Protein AF-A0A009GYV0-F1 (afdb_monomer)

Structure (mmCIF, N/CA/C/O backbone):
data_AF-A0A009GYV0-F1
#
_entry.id   AF-A0A009GYV0-F1
#
loop_
_atom_site.group_PDB
_atom_site.id
_atom_site.type_symbol
_atom_site.label_atom_id
_atom_site.label_alt_id
_atom_site.label_comp_id
_atom_site.label_asym_id
_atom_site.label_entity_id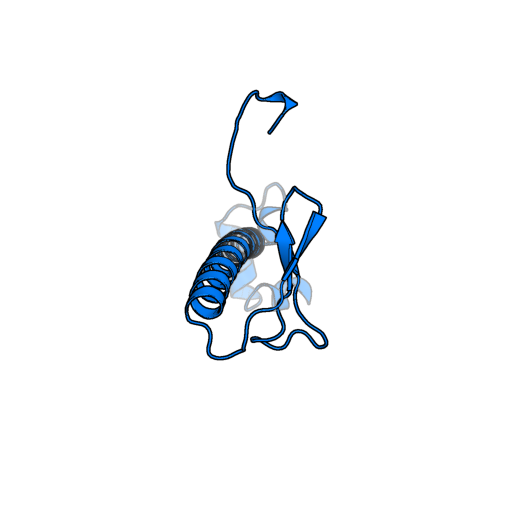
_atom_site.label_seq_id
_atom_site.pdbx_PDB_ins_code
_atom_site.Cartn_x
_atom_site.Cartn_y
_atom_site.Cartn_z
_atom_site.occupancy
_atom_site.B_iso_or_equiv
_atom_site.auth_seq_id
_atom_site.auth_comp_id
_atom_site.auth_asym_id
_atom_site.auth_atom_id
_atom_site.pdbx_PDB_model_num
ATOM 1 N N . MET A 1 1 ? -15.967 9.568 -4.039 1.00 74.06 1 MET A N 1
ATOM 2 C CA . MET A 1 1 ? -17.106 8.699 -3.659 1.00 74.06 1 MET A CA 1
ATOM 3 C C . MET A 1 1 ? -18.414 9.464 -3.745 1.00 74.06 1 MET A C 1
ATOM 5 O O . MET A 1 1 ? -19.240 9.077 -4.554 1.00 74.06 1 MET A O 1
ATOM 9 N N . GLN A 1 2 ? -18.548 10.592 -3.038 1.00 77.19 2 GLN A N 1
ATOM 10 C CA . GLN A 1 2 ? -19.734 11.462 -3.111 1.00 77.19 2 GLN A CA 1
ATOM 11 C C . GLN A 1 2 ? -20.026 11.985 -4.528 1.00 77.19 2 GLN A C 1
ATOM 13 O O . GLN A 1 2 ? -21.143 11.855 -5.006 1.00 77.19 2 GLN A O 1
ATOM 18 N N . GLU A 1 3 ? -19.003 12.454 -5.251 1.00 83.19 3 GLU A N 1
ATOM 19 C CA . GLU A 1 3 ? -19.133 12.869 -6.663 1.00 83.19 3 GLU A CA 1
ATOM 20 C C . GLU A 1 3 ? -19.544 11.730 -7.612 1.00 83.19 3 GLU A C 1
ATOM 22 O O . GLU A 1 3 ? -20.059 11.982 -8.694 1.00 83.19 3 GLU A O 1
ATOM 27 N N . LEU A 1 4 ? -19.322 10.473 -7.212 1.00 87.06 4 LEU A N 1
ATOM 28 C CA . LEU A 1 4 ? -19.687 9.282 -7.986 1.00 87.06 4 LEU A CA 1
ATOM 29 C C . LEU A 1 4 ? -21.013 8.662 -7.512 1.00 87.06 4 LEU A C 1
ATOM 31 O O . LEU A 1 4 ? -21.402 7.622 -8.032 1.00 87.06 4 LEU A O 1
ATOM 35 N N . GLY A 1 5 ? -21.680 9.250 -6.508 1.00 86.69 5 GLY A N 1
ATOM 36 C CA . GLY A 1 5 ? -22.897 8.695 -5.905 1.00 86.69 5 GLY A CA 1
ATOM 37 C C . GLY A 1 5 ? -22.699 7.333 -5.228 1.00 86.69 5 GLY A C 1
ATOM 38 O O . GLY A 1 5 ? -23.653 6.574 -5.095 1.00 86.69 5 GLY A O 1
ATOM 39 N N . LEU A 1 6 ? -21.464 6.991 -4.841 1.00 85.62 6 LEU A N 1
ATOM 40 C CA . LEU A 1 6 ? -21.131 5.695 -4.250 1.00 85.62 6 LEU A CA 1
ATOM 41 C C . LEU A 1 6 ? -21.051 5.791 -2.728 1.00 85.62 6 LEU A C 1
ATOM 43 O O . LEU A 1 6 ? -20.220 6.534 -2.197 1.00 85.62 6 LEU A O 1
ATOM 47 N N . GLU A 1 7 ? -21.838 4.963 -2.045 1.00 83.50 7 GLU A N 1
ATOM 48 C CA . GLU A 1 7 ? -21.708 4.720 -0.610 1.00 83.50 7 GLU A CA 1
ATOM 49 C C . GLU A 1 7 ? -20.861 3.471 -0.373 1.00 83.50 7 GLU A C 1
ATOM 51 O O . GLU A 1 7 ? -21.268 2.346 -0.657 1.00 83.50 7 GLU A O 1
ATOM 56 N N . ALA A 1 8 ? -19.644 3.674 0.125 1.00 85.31 8 ALA A N 1
ATOM 57 C CA . ALA A 1 8 ? -18.756 2.590 0.507 1.00 85.31 8 ALA A CA 1
ATOM 58 C C . ALA A 1 8 ? -18.162 2.873 1.880 1.00 85.31 8 ALA A C 1
ATOM 60 O O . ALA A 1 8 ? -17.760 4.001 2.177 1.00 85.31 8 ALA A O 1
ATOM 61 N N . PHE A 1 9 ? -18.053 1.825 2.690 1.00 88.38 9 PHE A N 1
ATOM 62 C CA . PHE A 1 9 ? -17.307 1.893 3.933 1.00 88.38 9 PHE A CA 1
ATOM 63 C C . PHE A 1 9 ? -15.817 2.052 3.625 1.00 88.38 9 PHE A C 1
ATOM 65 O O . PHE A 1 9 ? -15.239 1.249 2.889 1.00 88.38 9 PHE A O 1
ATOM 72 N N . MET A 1 10 ? -15.197 3.092 4.177 1.00 90.06 10 MET A N 1
ATOM 73 C CA . MET A 1 10 ? -13.800 3.411 3.913 1.00 90.06 10 MET A CA 1
ATOM 74 C C . MET A 1 10 ? -13.031 3.586 5.216 1.00 90.06 10 MET A C 1
ATOM 76 O O . MET A 1 10 ? -13.472 4.267 6.140 1.00 90.06 10 MET A O 1
ATOM 80 N N . VAL A 1 11 ? -11.842 2.988 5.248 1.00 92.81 11 VAL A N 1
ATOM 81 C CA . VAL A 1 11 ? -10.881 3.123 6.337 1.00 92.81 11 VAL A CA 1
ATOM 82 C C . VAL A 1 11 ? -9.511 3.466 5.758 1.00 92.81 11 VAL A C 1
ATOM 84 O O . VAL A 1 11 ? -9.033 2.831 4.817 1.00 92.81 11 VAL A O 1
ATOM 87 N N . GLY A 1 12 ? -8.884 4.504 6.302 1.00 92.88 12 GLY A N 1
ATOM 88 C CA . GLY A 1 12 ? -7.500 4.871 6.033 1.00 92.88 12 GLY A CA 1
ATOM 89 C C . GLY A 1 12 ? -6.570 4.270 7.081 1.00 92.88 12 GLY A C 1
ATOM 90 O O . GLY A 1 12 ? -6.935 4.161 8.246 1.00 92.88 12 GLY A O 1
ATOM 91 N N . VAL A 1 13 ? -5.350 3.903 6.688 1.00 92.94 13 VAL A N 1
ATOM 92 C CA . VAL A 1 13 ? -4.354 3.323 7.602 1.00 92.94 13 VAL A CA 1
ATOM 93 C C . VAL A 1 13 ? -3.077 4.149 7.539 1.00 92.94 13 VAL A C 1
ATOM 95 O O . VAL A 1 13 ? -2.420 4.199 6.497 1.00 92.94 13 VAL A O 1
ATOM 98 N N . SER A 1 14 ? -2.696 4.781 8.649 1.00 91.25 14 SER A N 1
ATOM 99 C CA . SER A 1 14 ? -1.388 5.431 8.778 1.00 91.25 14 SER A CA 1
ATOM 100 C C . SER A 1 14 ? -0.406 4.527 9.513 1.00 91.25 14 SER A C 1
ATOM 102 O O . SER A 1 14 ? -0.763 3.859 10.483 1.00 91.25 14 SER A O 1
ATOM 104 N N . LYS A 1 15 ? 0.855 4.529 9.071 1.00 84.94 15 LYS A N 1
ATOM 105 C CA . LYS A 1 15 ? 1.937 3.826 9.773 1.00 84.94 15 LYS A CA 1
ATOM 106 C C . LYS A 1 15 ? 2.191 4.493 11.124 1.00 84.94 15 LYS A C 1
ATOM 108 O O . LYS A 1 15 ? 2.208 5.720 11.192 1.00 84.94 15 LYS A O 1
ATOM 113 N N . GLY A 1 16 ? 2.416 3.679 12.148 1.00 79.62 16 GLY A N 1
ATOM 114 C CA . GLY A 1 16 ? 2.801 4.152 13.470 1.00 79.62 16 GLY A CA 1
ATOM 115 C C . GLY A 1 16 ? 4.200 4.748 13.526 1.00 79.62 16 GLY A C 1
ATOM 116 O O . GLY A 1 16 ? 4.980 4.694 12.563 1.00 79.62 16 GLY A O 1
ATOM 117 N N . GLU A 1 17 ? 4.519 5.297 14.691 1.00 76.19 17 GLU A N 1
ATOM 118 C CA . GLU A 1 17 ? 5.814 5.893 14.991 1.00 76.19 17 GLU A CA 1
ATOM 119 C C . GLU A 1 17 ? 6.956 4.893 14.717 1.00 76.19 17 GLU A C 1
ATOM 121 O O . GLU A 1 17 ? 6.883 3.705 15.038 1.00 76.19 17 GLU A O 1
ATOM 126 N N . GLY A 1 18 ? 7.999 5.338 14.009 1.00 72.94 18 GLY A N 1
ATOM 127 C CA . GLY A 1 18 ? 9.132 4.479 13.642 1.00 72.94 18 GLY A CA 1
ATOM 128 C C . GLY A 1 18 ? 8.847 3.383 12.601 1.00 72.94 18 GLY A C 1
ATOM 129 O O . GLY A 1 18 ? 9.714 2.544 12.374 1.00 72.94 18 GLY A O 1
ATOM 130 N N . ARG A 1 19 ? 7.678 3.382 11.933 1.00 71.56 19 ARG A N 1
ATOM 131 C CA . ARG A 1 19 ? 7.275 2.361 10.934 1.00 71.56 19 ARG A CA 1
ATOM 132 C C . ARG A 1 19 ? 7.228 0.929 11.491 1.00 71.56 19 ARG A C 1
ATOM 134 O O . ARG A 1 19 ? 7.394 -0.021 10.724 1.00 71.56 19 ARG A O 1
ATOM 141 N N . LYS A 1 20 ? 7.004 0.770 12.797 1.00 74.69 20 LYS A N 1
ATOM 142 C CA . LYS A 1 20 ? 6.856 -0.547 13.423 1.00 74.69 20 LYS A CA 1
ATOM 143 C C . LYS A 1 20 ? 5.456 -1.122 13.142 1.00 74.69 20 LYS A C 1
ATOM 145 O O . LYS A 1 20 ? 4.479 -0.380 13.278 1.00 74.69 20 LYS A O 1
ATOM 150 N N . PRO A 1 21 ? 5.342 -2.399 12.730 1.00 72.69 21 PRO A N 1
ATOM 151 C CA . PRO A 1 21 ? 4.062 -3.108 12.704 1.00 72.69 21 PRO A CA 1
ATOM 152 C C . PRO A 1 21 ? 3.442 -3.140 14.105 1.00 72.69 21 PRO A C 1
ATOM 154 O O . PRO A 1 21 ? 4.180 -3.271 15.076 1.00 72.69 21 PRO A O 1
ATOM 157 N N . GLY A 1 22 ? 2.121 -3.011 14.209 1.00 77.81 22 GLY A N 1
ATOM 158 C CA . GLY A 1 22 ? 1.394 -3.020 15.487 1.00 77.81 22 GLY A CA 1
ATOM 159 C C . GLY A 1 22 ? 0.973 -1.631 15.972 1.00 77.81 22 GLY A C 1
ATOM 160 O O . GLY A 1 22 ? 0.027 -1.510 16.738 1.00 77.81 22 GLY A O 1
ATOM 161 N N . LEU A 1 23 ? 1.618 -0.572 15.475 1.00 83.00 23 LEU A N 1
ATOM 162 C CA . LEU A 1 23 ? 1.349 0.813 15.878 1.00 83.00 23 LEU A CA 1
ATOM 163 C C . LEU A 1 23 ? 0.497 1.584 14.858 1.00 83.00 23 LEU A C 1
ATOM 165 O O . LEU A 1 23 ? 0.536 2.814 14.801 1.00 83.00 23 LEU A O 1
ATOM 169 N N . GLU A 1 24 ? -0.221 0.889 13.977 1.00 88.88 24 GLU A N 1
ATOM 170 C CA . GLU A 1 24 ? -1.054 1.542 12.973 1.00 88.88 24 GLU A CA 1
ATOM 171 C C . GLU A 1 24 ? -2.249 2.286 13.584 1.00 88.88 24 GLU A C 1
ATOM 173 O O . GLU A 1 24 ? -2.931 1.794 14.481 1.00 88.88 24 GLU A O 1
ATOM 178 N N . THR A 1 25 ? -2.556 3.453 13.015 1.00 92.44 25 THR A N 1
ATOM 179 C CA . THR A 1 25 ? -3.788 4.190 13.324 1.00 92.44 25 THR A CA 1
ATOM 180 C C . THR A 1 25 ? -4.757 4.051 12.161 1.00 92.44 25 THR A C 1
ATOM 182 O O . THR A 1 25 ? -4.403 4.330 11.008 1.00 92.44 25 THR A O 1
ATOM 185 N N . LEU A 1 26 ? -5.981 3.637 12.472 1.00 93.50 26 LEU A N 1
ATOM 186 C CA . LEU A 1 26 ? -7.093 3.561 11.535 1.00 93.50 26 LEU A CA 1
ATOM 187 C C . LEU A 1 26 ? -7.872 4.875 11.577 1.00 93.50 26 LEU A C 1
ATOM 189 O O . LEU A 1 26 ? -8.163 5.382 12.657 1.00 93.50 26 LEU A O 1
ATOM 193 N N . HIS A 1 27 ? -8.199 5.417 10.408 1.00 94.25 27 HIS A N 1
ATOM 194 C CA . HIS A 1 27 ? -8.931 6.671 10.231 1.00 94.25 27 HIS A CA 1
ATOM 195 C C . HIS A 1 27 ? -10.230 6.377 9.493 1.00 94.25 27 HIS A C 1
ATOM 197 O O . HIS A 1 27 ? -10.201 5.790 8.411 1.00 94.25 27 HIS A O 1
ATOM 203 N N . PHE A 1 28 ? -11.352 6.798 10.054 1.00 92.62 28 PHE A N 1
ATOM 204 C CA . PHE A 1 28 ? -12.669 6.649 9.447 1.00 92.62 28 PHE A CA 1
ATOM 205 C C . PHE A 1 28 ? -13.121 7.955 8.791 1.00 92.62 28 PHE A C 1
ATOM 207 O O . PHE A 1 28 ? -12.562 9.030 9.021 1.00 92.62 28 PHE A O 1
ATOM 214 N N . THR A 1 29 ? -14.127 7.857 7.927 1.00 89.94 29 THR A N 1
ATOM 215 C CA . THR A 1 29 ? -14.646 8.990 7.144 1.00 89.94 29 THR A CA 1
ATOM 216 C C . THR A 1 29 ? -15.389 10.030 7.970 1.00 89.94 29 THR A C 1
ATOM 218 O O . THR A 1 29 ? -15.517 11.167 7.533 1.00 89.94 29 THR A O 1
ATOM 221 N N . ASP A 1 30 ? -15.858 9.656 9.155 1.00 90.62 30 ASP A N 1
ATOM 222 C CA . ASP A 1 30 ? -16.468 10.546 10.147 1.00 90.62 30 ASP A CA 1
ATOM 223 C C . ASP A 1 30 ? -15.423 11.342 10.959 1.00 90.62 30 ASP A C 1
ATOM 225 O O . ASP A 1 30 ? -15.780 12.152 11.810 1.00 90.62 30 ASP A O 1
ATOM 229 N N . GLY A 1 31 ? -14.128 11.128 10.694 1.00 90.62 31 GLY A N 1
ATOM 230 C CA . GLY A 1 31 ? -13.017 11.758 11.406 1.00 90.62 31 GLY A CA 1
ATOM 231 C C . GLY A 1 31 ? -12.551 10.984 12.641 1.00 90.62 31 GLY A C 1
ATOM 232 O O . GLY A 1 31 ? -11.534 11.357 13.237 1.00 90.62 31 GLY A O 1
ATOM 233 N N . THR A 1 32 ? -13.229 9.891 13.000 1.00 93.81 32 THR A N 1
ATOM 234 C CA . THR A 1 32 ? -12.843 9.030 14.118 1.00 93.81 32 THR A CA 1
ATOM 235 C C . THR A 1 32 ? -11.515 8.338 13.823 1.00 93.81 32 THR A C 1
ATOM 237 O O . THR A 1 32 ? -11.232 7.923 12.694 1.00 93.81 32 THR A O 1
ATOM 240 N N . LYS A 1 33 ? -10.681 8.191 14.857 1.00 94.25 33 LYS A N 1
ATOM 241 C CA . LYS A 1 33 ? -9.406 7.475 14.780 1.00 94.25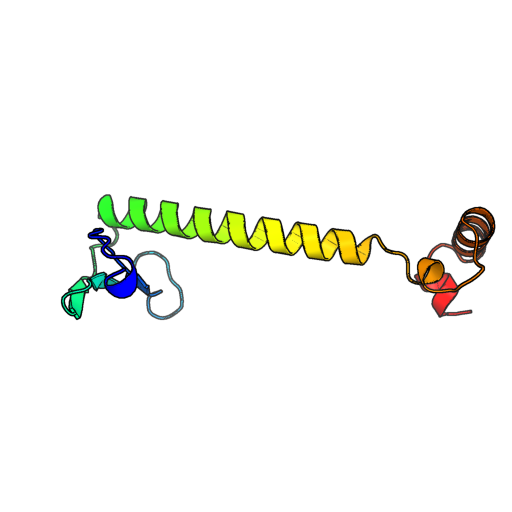 33 LYS A CA 1
ATOM 242 C C . LYS A 1 33 ? -9.336 6.429 15.870 1.00 94.25 33 LYS A C 1
ATOM 244 O O . LYS A 1 33 ? -9.657 6.726 17.017 1.00 94.25 33 LYS A O 1
ATOM 249 N N . ILE A 1 34 ? -8.877 5.233 15.519 1.00 93.75 34 ILE A N 1
ATOM 250 C CA . ILE A 1 34 ? -8.671 4.153 16.485 1.00 93.75 34 ILE A CA 1
ATOM 251 C C . ILE A 1 34 ? -7.289 3.537 16.314 1.00 93.75 34 ILE A C 1
ATOM 253 O O . ILE A 1 34 ? -6.784 3.386 15.200 1.00 93.75 34 ILE A O 1
ATOM 257 N N . GLN A 1 35 ? -6.697 3.159 17.438 1.00 92.75 35 GLN A N 1
ATOM 258 C CA . GLN A 1 35 ? -5.552 2.263 17.492 1.00 92.75 35 GLN A CA 1
ATOM 259 C C . GLN A 1 35 ? -6.030 0.959 18.106 1.00 92.75 35 GLN A C 1
ATOM 261 O O . GLN A 1 35 ? -6.720 0.956 19.125 1.00 92.75 35 GLN A O 1
ATOM 266 N N . LEU A 1 36 ? -5.717 -0.142 17.437 1.00 91.50 36 LEU A N 1
ATOM 267 C CA . LEU A 1 36 ? -6.064 -1.466 17.921 1.00 91.50 36 LEU A CA 1
ATOM 268 C C . LEU A 1 36 ? -4.895 -2.023 18.743 1.00 91.50 36 LEU A C 1
ATOM 270 O O . LEU A 1 36 ? -3.747 -1.717 18.424 1.00 91.50 36 LEU A O 1
ATOM 274 N N . PRO A 1 37 ? -5.168 -2.856 19.761 1.00 91.38 37 PRO A N 1
ATOM 275 C CA . PRO A 1 37 ? -4.130 -3.630 20.433 1.00 91.38 37 PRO A CA 1
ATOM 276 C C . PRO A 1 37 ? -3.308 -4.459 19.438 1.00 91.38 37 PRO A C 1
ATOM 278 O O . PRO A 1 37 ? -3.844 -4.940 18.436 1.00 91.38 37 PRO A O 1
ATOM 281 N N . GLU A 1 38 ? -2.021 -4.659 19.726 1.00 88.44 38 GLU A N 1
ATOM 282 C CA . GLU A 1 38 ? -1.095 -5.372 18.833 1.00 88.44 38 GLU A CA 1
ATOM 283 C C . GLU A 1 38 ? -1.494 -6.834 18.578 1.00 88.44 38 GLU A C 1
ATOM 285 O O . GLU A 1 38 ? -1.170 -7.388 17.530 1.00 88.44 38 GLU A O 1
ATOM 290 N N . ASP A 1 39 ? -2.217 -7.462 19.504 1.00 91.38 39 ASP A N 1
ATOM 291 C CA . ASP A 1 39 ? -2.733 -8.832 19.415 1.00 91.38 39 ASP A CA 1
ATOM 292 C C . ASP A 1 39 ? -4.110 -8.924 18.729 1.00 91.38 39 ASP A C 1
ATOM 294 O O . ASP A 1 39 ? -4.649 -10.018 18.527 1.00 91.38 39 ASP A O 1
ATOM 298 N N . SER A 1 40 ? -4.685 -7.789 18.323 1.00 94.75 40 SER A N 1
ATOM 299 C CA . SER A 1 40 ? -5.987 -7.740 17.665 1.00 94.75 40 SER A CA 1
ATOM 300 C C . SER A 1 40 ? -5.956 -8.406 16.289 1.00 94.75 40 SER A C 1
ATOM 302 O O . SER A 1 40 ? -5.289 -7.952 15.358 1.00 94.75 40 SER A O 1
ATOM 304 N N . LYS A 1 41 ? -6.803 -9.425 16.100 1.00 94.62 41 LYS A N 1
ATOM 305 C CA . LYS A 1 41 ? -6.984 -10.093 14.797 1.00 94.62 41 LYS A CA 1
ATOM 306 C C . LYS A 1 41 ? -7.434 -9.134 13.690 1.00 94.62 41 LYS A C 1
ATOM 308 O O . LYS A 1 41 ? -7.068 -9.318 12.531 1.00 94.62 41 LYS A O 1
ATOM 313 N N . ALA A 1 42 ? -8.221 -8.110 14.032 1.00 92.88 42 ALA A N 1
ATOM 314 C CA . ALA A 1 42 ? -8.646 -7.095 13.071 1.00 92.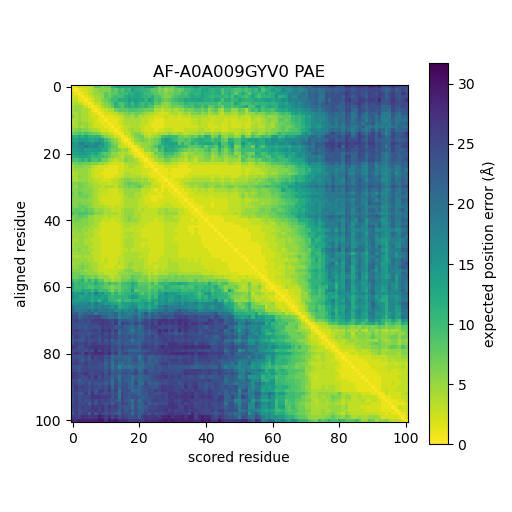88 42 ALA A CA 1
ATOM 315 C C . ALA A 1 42 ? -7.454 -6.263 12.576 1.00 92.88 42 ALA A C 1
ATOM 317 O O . ALA A 1 42 ? -7.351 -5.984 11.382 1.00 92.88 42 ALA A O 1
ATOM 318 N N . LEU A 1 43 ? -6.519 -5.931 13.472 1.00 92.62 43 LEU A N 1
ATOM 319 C CA . LEU A 1 43 ? -5.288 -5.238 13.107 1.00 92.62 43 LEU A CA 1
ATOM 320 C C . LEU A 1 43 ? -4.418 -6.103 12.190 1.00 92.62 43 LEU A C 1
ATOM 322 O O . LEU A 1 43 ? -3.952 -5.616 11.161 1.00 92.62 43 LEU A O 1
ATOM 326 N N . HIS A 1 44 ? -4.260 -7.391 12.507 1.00 92.88 44 HIS A N 1
ATOM 327 C CA . HIS A 1 44 ? -3.487 -8.325 11.676 1.00 92.88 44 HIS A CA 1
ATOM 328 C C . HIS A 1 44 ? -4.061 -8.457 10.265 1.00 92.88 44 HIS A C 1
ATOM 330 O O . HIS A 1 44 ? -3.309 -8.424 9.291 1.00 92.88 44 HIS A O 1
ATOM 336 N N . LEU A 1 45 ? -5.390 -8.532 10.132 1.00 94.50 45 LEU A N 1
ATOM 337 C CA . LEU A 1 45 ? -6.044 -8.561 8.822 1.00 94.50 45 LEU A CA 1
ATOM 338 C C . LEU A 1 45 ? -5.740 -7.290 8.015 1.00 94.50 45 LEU A C 1
ATOM 340 O O . LEU A 1 45 ? -5.390 -7.363 6.837 1.00 94.50 45 LEU A O 1
ATOM 344 N N . ILE A 1 46 ? -5.840 -6.120 8.647 1.00 92.75 46 ILE A N 1
ATOM 345 C CA . ILE A 1 46 ? -5.558 -4.837 7.994 1.00 92.75 46 ILE A CA 1
ATOM 346 C C . ILE A 1 46 ? -4.088 -4.751 7.567 1.00 92.75 46 ILE A C 1
ATOM 348 O O . ILE A 1 46 ? -3.793 -4.305 6.454 1.00 92.75 46 ILE A O 1
ATOM 352 N N . GLN A 1 47 ? -3.164 -5.209 8.414 1.00 91.25 47 GLN A N 1
ATOM 353 C CA . GLN A 1 47 ? -1.743 -5.290 8.079 1.00 91.25 47 GLN A CA 1
ATOM 354 C C . GLN A 1 47 ? -1.510 -6.194 6.864 1.00 91.25 47 GLN A C 1
ATOM 356 O O . GLN A 1 47 ? -0.828 -5.777 5.931 1.00 91.25 47 GLN A O 1
ATOM 361 N N . GLN A 1 48 ? -2.142 -7.370 6.814 1.00 93.62 48 GLN A N 1
ATOM 362 C CA . GLN A 1 48 ? -2.023 -8.291 5.683 1.00 93.62 48 GLN A CA 1
ATOM 363 C C . GLN A 1 48 ? -2.518 -7.663 4.370 1.00 93.62 48 GLN A C 1
ATOM 365 O O . GLN A 1 48 ? -1.824 -7.731 3.354 1.00 93.62 48 GLN A O 1
ATOM 370 N N . VAL A 1 49 ? -3.684 -7.006 4.383 1.00 93.81 49 VAL A N 1
ATOM 371 C CA . VAL A 1 49 ? -4.229 -6.314 3.200 1.00 93.81 49 VAL A CA 1
ATOM 372 C C . VAL A 1 49 ? -3.290 -5.197 2.738 1.00 93.81 49 VAL A C 1
ATOM 374 O O . VAL A 1 49 ? -3.006 -5.072 1.544 1.00 93.81 49 VAL A O 1
ATOM 377 N N . ARG A 1 50 ? -2.768 -4.397 3.674 1.00 91.19 50 ARG A N 1
ATOM 378 C CA . ARG A 1 50 ? -1.810 -3.324 3.376 1.00 91.19 50 ARG A CA 1
ATOM 379 C C . ARG A 1 50 ? -0.532 -3.875 2.755 1.00 91.19 50 ARG A C 1
ATOM 381 O O . ARG A 1 50 ? -0.035 -3.321 1.773 1.00 91.19 50 ARG A O 1
ATOM 388 N N . ASP A 1 51 ? 0.019 -4.925 3.343 1.00 91.19 51 ASP A N 1
ATOM 389 C CA . ASP A 1 51 ? 1.286 -5.497 2.910 1.00 91.19 51 ASP A CA 1
ATOM 390 C C . ASP A 1 51 ? 1.145 -6.129 1.523 1.00 91.19 51 ASP A C 1
ATOM 392 O O . ASP A 1 51 ? 2.030 -5.958 0.683 1.00 91.19 51 ASP A O 1
ATOM 396 N N . GLU A 1 52 ? -0.007 -6.728 1.221 1.00 94.69 52 GLU A N 1
ATOM 397 C CA . GLU A 1 52 ? -0.320 -7.234 -0.113 1.00 94.69 52 GLU A CA 1
ATOM 398 C C . GLU A 1 52 ? -0.505 -6.105 -1.141 1.00 94.69 52 GLU A C 1
ATOM 400 O O . GLU A 1 52 ? 0.060 -6.164 -2.237 1.00 94.69 52 GLU A O 1
ATOM 405 N N . ALA A 1 53 ? -1.200 -5.021 -0.783 1.00 92.44 53 ALA A N 1
ATOM 406 C CA . ALA A 1 53 ? -1.317 -3.839 -1.639 1.00 92.44 53 ALA A CA 1
ATOM 407 C C . ALA A 1 53 ? 0.060 -3.214 -1.939 1.00 92.44 53 ALA A C 1
ATOM 409 O O . ALA A 1 53 ? 0.369 -2.875 -3.089 1.00 92.44 53 ALA A O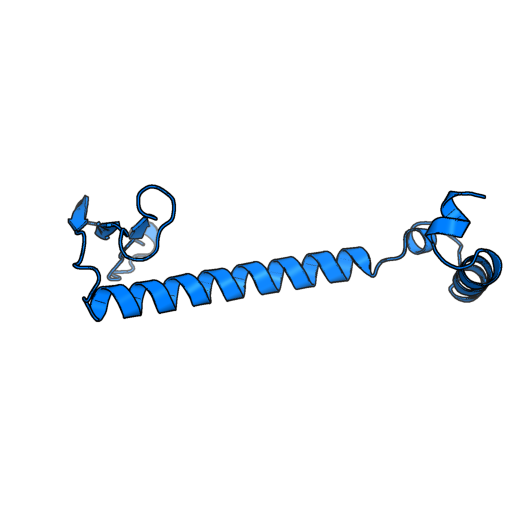 1
ATOM 410 N N . HIS A 1 54 ? 0.932 -3.118 -0.929 1.00 89.62 54 HIS A N 1
ATOM 411 C CA . HIS A 1 54 ? 2.318 -2.693 -1.110 1.00 89.62 54 HIS A CA 1
ATOM 412 C C . HIS A 1 54 ? 3.108 -3.666 -1.993 1.00 89.62 54 HIS A C 1
ATOM 414 O O . HIS A 1 54 ? 3.794 -3.217 -2.916 1.00 89.62 54 HIS A O 1
ATOM 420 N N . ARG A 1 55 ? 3.020 -4.981 -1.755 1.00 92.00 55 ARG A N 1
ATOM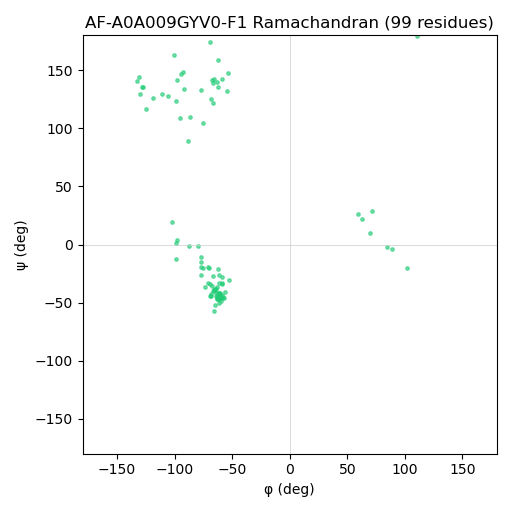 421 C CA . ARG A 1 55 ? 3.693 -6.014 -2.558 1.00 92.00 55 ARG A CA 1
ATOM 422 C C . ARG A 1 55 ? 3.292 -5.905 -4.023 1.00 92.00 55 ARG A C 1
ATOM 424 O O . ARG A 1 55 ? 4.166 -5.912 -4.895 1.00 92.00 55 ARG A O 1
ATOM 431 N N . PHE A 1 56 ? 1.999 -5.755 -4.296 1.00 92.31 56 PHE A N 1
ATOM 432 C CA . PHE A 1 56 ? 1.463 -5.601 -5.643 1.00 92.31 56 PHE A CA 1
ATOM 433 C C . PHE A 1 56 ? 2.012 -4.343 -6.330 1.00 92.31 56 PHE A C 1
ATOM 435 O O . PHE A 1 56 ? 2.568 -4.424 -7.432 1.00 92.31 56 PHE A O 1
ATOM 442 N N . ALA A 1 57 ? 1.949 -3.189 -5.657 1.00 89.06 57 ALA A N 1
ATOM 443 C CA . ALA A 1 57 ? 2.470 -1.932 -6.189 1.00 89.06 57 ALA A CA 1
ATOM 444 C C . ALA A 1 57 ? 3.981 -2.017 -6.480 1.00 89.06 57 ALA A C 1
ATOM 446 O O . ALA A 1 57 ? 4.436 -1.686 -7.581 1.00 89.06 57 ALA A O 1
ATOM 447 N N . ILE A 1 58 ? 4.769 -2.522 -5.526 1.00 87.75 58 ILE A N 1
ATOM 448 C CA . ILE A 1 58 ? 6.224 -2.664 -5.663 1.00 87.75 58 ILE A CA 1
ATOM 449 C C . ILE A 1 58 ? 6.572 -3.613 -6.808 1.00 87.75 58 ILE A C 1
ATOM 451 O O . ILE A 1 58 ? 7.439 -3.281 -7.618 1.00 87.75 58 ILE A O 1
ATOM 455 N N . THR A 1 59 ? 5.903 -4.764 -6.910 1.00 85.69 59 THR A N 1
ATOM 456 C CA . THR A 1 59 ? 6.152 -5.759 -7.964 1.00 85.69 59 THR A CA 1
ATOM 457 C C . THR A 1 59 ? 5.941 -5.156 -9.351 1.00 85.69 59 THR A C 1
ATOM 459 O O . THR A 1 59 ? 6.815 -5.272 -10.211 1.00 85.69 59 THR A O 1
ATOM 462 N N . LYS A 1 60 ? 4.847 -4.411 -9.558 1.00 79.94 60 LYS A N 1
ATOM 463 C CA . LYS A 1 60 ? 4.572 -3.738 -10.837 1.00 79.94 60 LYS A CA 1
ATOM 464 C C . LYS A 1 60 ? 5.645 -2.700 -11.183 1.00 79.94 60 LYS A C 1
ATOM 466 O O . LYS A 1 60 ? 6.099 -2.620 -12.327 1.00 79.94 60 LYS A O 1
ATOM 471 N N . HIS A 1 61 ? 6.094 -1.920 -10.199 1.00 80.81 61 HIS A N 1
ATOM 472 C CA . HIS A 1 61 ? 7.165 -0.942 -10.402 1.00 80.81 61 HIS A CA 1
ATOM 473 C C . HIS A 1 61 ? 8.541 -1.586 -10.614 1.00 80.81 61 HIS A C 1
ATOM 475 O O . HIS A 1 61 ? 9.346 -1.039 -11.371 1.00 80.81 61 HIS A O 1
ATOM 481 N N . ARG A 1 62 ? 8.826 -2.730 -9.978 1.00 76.62 62 ARG A N 1
ATOM 482 C CA . ARG A 1 62 ? 10.043 -3.521 -10.217 1.00 76.62 62 ARG A CA 1
ATOM 483 C C . ARG A 1 62 ? 10.055 -4.067 -11.640 1.00 76.62 62 ARG A C 1
ATOM 485 O O . ARG A 1 62 ? 10.957 -3.704 -12.379 1.00 76.62 62 ARG A O 1
ATOM 492 N N . ALA A 1 63 ? 8.994 -4.741 -12.080 1.00 74.00 63 ALA A N 1
ATOM 493 C CA . ALA A 1 63 ? 8.881 -5.239 -13.452 1.00 74.00 63 ALA A CA 1
ATOM 494 C C . ALA A 1 63 ? 9.032 -4.123 -14.507 1.00 74.00 63 ALA A C 1
ATOM 496 O O . ALA A 1 63 ? 9.736 -4.287 -15.503 1.00 74.00 63 ALA A O 1
ATOM 497 N N . LYS A 1 64 ? 8.436 -2.941 -14.276 1.00 72.88 64 LYS A N 1
ATOM 498 C CA . LYS A 1 64 ? 8.615 -1.773 -15.160 1.00 72.88 64 LYS A CA 1
ATOM 499 C C . LYS A 1 64 ? 10.064 -1.266 -15.176 1.00 72.88 64 LYS A C 1
ATOM 501 O O . LYS A 1 64 ? 10.545 -0.855 -16.232 1.00 72.88 64 LYS A O 1
ATOM 506 N N . ARG A 1 65 ? 10.756 -1.272 -14.031 1.00 68.31 65 ARG A N 1
ATOM 507 C CA . ARG A 1 65 ? 12.184 -0.917 -13.942 1.00 68.31 65 ARG A CA 1
ATOM 508 C C . ARG A 1 65 ? 13.070 -1.947 -14.626 1.00 68.31 65 ARG A C 1
ATOM 510 O O . ARG A 1 65 ? 13.935 -1.546 -15.392 1.00 68.31 65 ARG A O 1
ATOM 517 N N . ASP A 1 66 ? 12.827 -3.231 -14.411 1.00 67.62 66 ASP A N 1
ATOM 518 C CA . ASP A 1 66 ? 13.607 -4.305 -15.025 1.00 67.62 66 ASP A CA 1
ATOM 519 C C . ASP A 1 66 ? 13.431 -4.303 -16.546 1.00 67.62 66 ASP A C 1
ATOM 521 O O . ASP A 1 66 ? 14.412 -4.400 -17.279 1.00 67.62 66 ASP A O 1
ATOM 525 N N . LYS A 1 67 ? 12.218 -4.028 -17.046 1.00 63.91 67 LYS A N 1
AT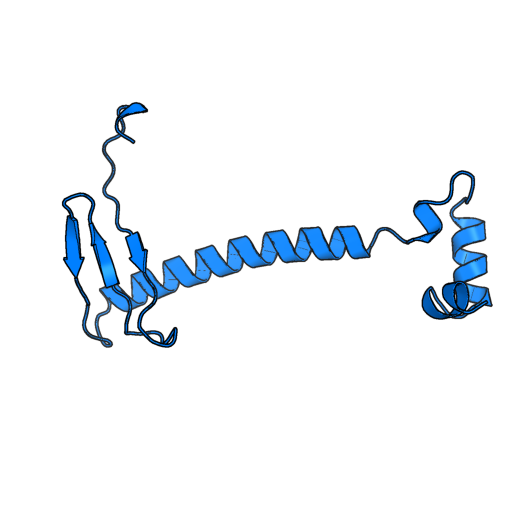OM 526 C CA . LYS A 1 67 ? 11.977 -3.818 -18.482 1.00 63.91 67 LYS A CA 1
ATOM 527 C C . LYS A 1 67 ? 12.758 -2.621 -19.042 1.00 63.91 67 LYS A C 1
ATOM 529 O O . LYS A 1 67 ? 13.349 -2.739 -20.110 1.00 63.91 67 LYS A O 1
ATOM 534 N N . ARG A 1 68 ? 12.829 -1.496 -18.317 1.00 60.59 68 ARG A N 1
ATOM 535 C CA . ARG A 1 68 ? 13.690 -0.347 -18.685 1.00 60.59 68 ARG A CA 1
ATOM 536 C C . ARG A 1 68 ? 15.183 -0.665 -18.598 1.00 60.59 68 ARG A C 1
ATOM 538 O O . ARG A 1 68 ? 15.975 -0.050 -19.295 1.00 60.59 68 ARG A O 1
ATOM 545 N N . ARG A 1 69 ? 15.577 -1.606 -17.741 1.00 58.72 69 ARG A N 1
ATOM 546 C CA . ARG A 1 69 ? 16.957 -2.092 -17.652 1.00 58.72 69 ARG A CA 1
ATOM 547 C C . ARG A 1 69 ? 17.293 -3.062 -18.791 1.00 58.72 69 ARG A C 1
ATOM 549 O O . ARG A 1 69 ? 18.455 -3.162 -19.163 1.00 58.72 69 ARG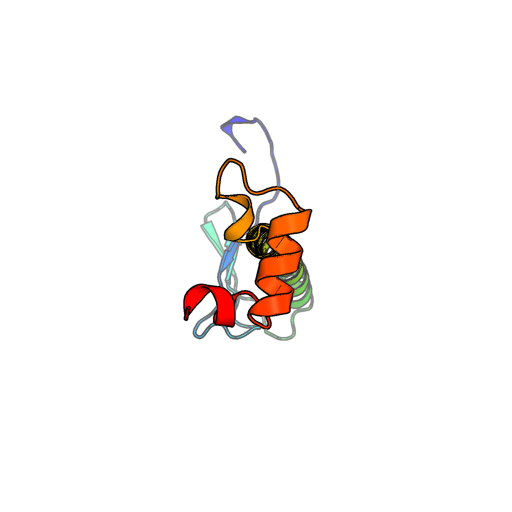 A O 1
ATOM 556 N N . SER A 1 70 ? 16.285 -3.742 -19.349 1.00 58.38 70 SER A N 1
ATOM 557 C CA . SER A 1 70 ? 16.433 -4.663 -20.485 1.00 58.38 70 SER A CA 1
ATOM 558 C C . SER A 1 70 ? 16.596 -3.969 -21.841 1.00 58.38 70 SER A C 1
ATOM 560 O O . SER A 1 70 ? 17.123 -4.582 -22.764 1.00 58.38 70 SER A O 1
ATOM 562 N N . THR A 1 71 ? 16.205 -2.695 -21.969 1.00 62.25 71 THR A N 1
ATOM 563 C CA . THR A 1 71 ? 16.528 -1.896 -23.159 1.00 62.25 71 THR A CA 1
ATOM 564 C C . THR A 1 71 ? 17.998 -1.500 -23.087 1.00 62.25 71 THR A C 1
ATOM 566 O O . THR A 1 71 ? 18.387 -0.664 -22.270 1.00 62.25 71 THR A O 1
ATOM 569 N N . SER A 1 72 ? 18.832 -2.159 -23.893 1.00 66.75 72 SER A N 1
ATOM 570 C CA . SER A 1 72 ? 20.273 -1.897 -23.953 1.00 66.75 72 SER A CA 1
ATOM 571 C C . SER A 1 72 ? 20.530 -0.464 -24.432 1.00 66.75 72 SER A C 1
ATOM 573 O O . SER A 1 72 ? 19.883 0.012 -25.361 1.00 66.75 72 SER A O 1
ATOM 575 N N . VAL A 1 73 ? 21.508 0.227 -23.839 1.00 71.94 73 VAL A N 1
ATOM 576 C CA . VAL A 1 73 ? 21.953 1.566 -24.286 1.00 71.94 73 VAL A CA 1
ATOM 577 C C . VAL A 1 73 ? 22.289 1.562 -25.785 1.00 71.94 73 VAL A C 1
ATOM 579 O O . VAL A 1 73 ? 22.060 2.541 -26.486 1.00 71.94 73 VAL A O 1
ATOM 582 N N . LEU A 1 74 ? 22.742 0.417 -26.304 1.00 73.69 74 LEU A N 1
ATOM 583 C CA . LEU A 1 74 ? 23.052 0.225 -27.718 1.00 73.69 74 LEU A CA 1
ATOM 584 C C . LEU A 1 74 ? 21.807 0.175 -28.620 1.00 73.69 74 LEU A C 1
ATOM 586 O O . LEU A 1 74 ? 21.932 0.370 -29.822 1.00 73.69 74 LEU A O 1
ATOM 590 N N . GLU A 1 75 ? 20.607 -0.081 -28.086 1.00 73.12 75 GLU A N 1
ATOM 591 C CA . GLU A 1 75 ? 19.357 -0.020 -28.868 1.00 73.12 75 GLU A CA 1
ATOM 592 C C . GLU A 1 75 ? 18.913 1.417 -29.153 1.00 73.12 75 GLU A C 1
ATOM 594 O O . GLU A 1 75 ? 18.146 1.637 -30.084 1.00 73.12 75 GLU A O 1
ATOM 599 N N . ALA A 1 76 ? 19.402 2.390 -28.378 1.00 74.75 76 ALA A N 1
ATOM 600 C CA . ALA A 1 76 ? 19.110 3.803 -28.593 1.00 74.75 76 ALA A CA 1
ATOM 601 C C . ALA A 1 76 ? 19.909 4.410 -29.762 1.00 74.75 76 ALA A C 1
ATOM 603 O O . ALA A 1 76 ? 19.616 5.530 -30.171 1.00 74.75 76 ALA A O 1
ATOM 604 N N . ILE A 1 77 ? 20.905 3.693 -30.305 1.00 78.81 77 ILE A N 1
ATOM 605 C CA . ILE A 1 77 ? 21.747 4.170 -31.408 1.00 78.81 77 ILE A CA 1
ATOM 606 C C . ILE A 1 77 ? 21.064 3.831 -32.747 1.00 78.81 77 ILE A C 1
ATOM 608 O O . ILE A 1 77 ? 21.001 2.652 -33.123 1.00 78.81 77 ILE A O 1
ATOM 612 N N . PRO A 1 78 ? 20.557 4.831 -33.496 1.00 76.81 78 PRO A N 1
ATOM 613 C CA . PRO A 1 78 ? 19.899 4.587 -34.774 1.00 76.81 78 PRO A CA 1
ATOM 614 C C . PRO A 1 78 ? 20.876 3.960 -35.780 1.00 76.81 78 PRO A C 1
ATOM 616 O O . PRO A 1 78 ? 22.031 4.360 -35.889 1.00 76.81 78 PRO A O 1
ATOM 619 N N . GLY A 1 79 ? 20.415 2.936 -36.505 1.00 82.19 79 GLY A N 1
ATOM 620 C CA . GLY A 1 79 ? 21.234 2.185 -37.468 1.00 82.19 79 GLY A CA 1
ATOM 621 C C . GLY A 1 79 ? 22.078 1.051 -36.866 1.00 82.19 79 GLY A C 1
ATOM 622 O O . GLY A 1 79 ? 22.725 0.308 -37.613 1.00 82.19 79 GLY A O 1
ATOM 623 N N . LEU A 1 80 ? 22.053 0.846 -35.540 1.00 82.44 80 LEU A N 1
ATOM 624 C CA . LEU A 1 80 ? 22.781 -0.244 -34.890 1.00 82.44 80 LEU A CA 1
ATOM 625 C C . LEU A 1 80 ? 21.944 -1.536 -34.813 1.00 82.44 80 LEU A C 1
ATOM 627 O O . LEU A 1 80 ? 21.220 -1.826 -33.855 1.00 82.44 80 LEU A O 1
ATOM 631 N N . GLY A 1 81 ? 22.060 -2.354 -35.861 1.00 81.19 81 GLY A N 1
ATOM 632 C CA . GLY A 1 81 ? 21.378 -3.646 -35.958 1.00 81.19 81 GLY A CA 1
ATOM 633 C C . GLY A 1 81 ? 21.787 -4.657 -34.866 1.00 81.19 81 GLY A C 1
ATOM 634 O O . GLY A 1 81 ? 22.876 -4.564 -34.296 1.00 81.19 81 GLY A O 1
ATOM 635 N N . PRO A 1 82 ? 20.945 -5.670 -34.582 1.00 81.25 82 PRO A N 1
ATOM 636 C CA . PRO A 1 82 ? 21.160 -6.638 -33.498 1.00 81.25 82 PRO A CA 1
ATOM 637 C C . PRO A 1 82 ? 22.474 -7.428 -33.603 1.00 81.25 82 PRO A C 1
ATOM 639 O O . PRO A 1 82 ? 23.019 -7.825 -32.576 1.00 81.25 82 PRO A O 1
ATOM 642 N N . LYS A 1 83 ? 23.000 -7.626 -34.822 1.00 86.19 83 LYS A N 1
ATOM 643 C CA . LYS A 1 83 ? 24.285 -8.299 -35.069 1.00 86.19 83 LYS A CA 1
ATOM 644 C C .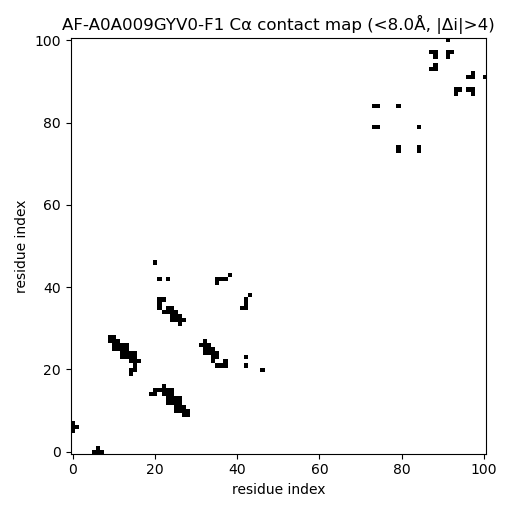 LYS A 1 83 ? 25.462 -7.489 -34.510 1.00 86.19 83 LYS A C 1
ATOM 646 O O . LYS A 1 83 ? 26.125 -7.954 -33.595 1.00 86.19 83 LYS A O 1
ATOM 651 N N . ARG A 1 84 ? 25.609 -6.228 -34.941 1.00 84.50 84 ARG A N 1
ATOM 652 C CA . ARG A 1 84 ? 26.663 -5.320 -34.448 1.00 84.50 84 ARG A CA 1
ATOM 653 C C . ARG A 1 84 ? 26.586 -5.093 -32.937 1.00 84.50 84 ARG A C 1
ATOM 655 O O . ARG A 1 84 ? 27.614 -4.963 -32.290 1.00 84.50 84 ARG A O 1
ATOM 662 N N . ARG A 1 85 ? 25.380 -5.077 -32.355 1.00 83.19 85 ARG A N 1
ATOM 663 C CA . ARG A 1 85 ? 25.204 -4.972 -30.894 1.00 83.19 85 ARG A CA 1
ATOM 664 C C . ARG A 1 85 ? 25.793 -6.168 -30.154 1.00 83.19 85 ARG A C 1
ATOM 666 O O . ARG A 1 85 ? 26.469 -5.979 -29.149 1.00 83.19 85 ARG A O 1
ATOM 673 N N . ARG A 1 86 ? 25.539 -7.383 -30.648 1.00 81.75 86 ARG A N 1
ATOM 674 C CA . ARG A 1 86 ? 26.145 -8.604 -30.104 1.00 81.75 86 ARG A CA 1
ATOM 675 C C . ARG A 1 86 ? 27.658 -8.571 -30.261 1.00 81.75 86 ARG A C 1
ATOM 677 O O . ARG A 1 86 ? 28.342 -8.774 -29.270 1.00 81.75 86 ARG A O 1
ATOM 684 N N . ASP A 1 87 ? 28.149 -8.215 -31.444 1.00 88.12 87 ASP A N 1
ATOM 685 C CA . ASP A 1 87 ? 29.586 -8.160 -31.723 1.00 88.12 87 ASP A CA 1
ATOM 686 C C . ASP A 1 87 ? 30.310 -7.187 -30.773 1.00 88.12 87 ASP A C 1
ATOM 688 O O . ASP A 1 87 ? 31.329 -7.546 -30.193 1.00 88.12 87 ASP A O 1
ATOM 692 N N . LEU A 1 88 ? 29.742 -6.001 -30.519 1.00 85.00 88 LEU A N 1
ATOM 693 C CA . LEU A 1 88 ? 30.280 -5.035 -29.551 1.00 85.00 88 LEU A CA 1
ATOM 694 C C . LEU A 1 88 ? 30.283 -5.583 -28.118 1.00 85.00 88 LEU A C 1
ATOM 696 O O . LEU A 1 88 ? 31.279 -5.471 -27.410 1.00 85.00 88 LEU A O 1
ATOM 700 N N . LEU A 1 89 ? 29.187 -6.201 -27.676 1.00 83.06 89 LEU A N 1
ATOM 701 C CA . LEU A 1 89 ? 29.119 -6.769 -26.328 1.00 83.06 89 LEU A CA 1
ATOM 702 C C . LEU A 1 89 ? 30.090 -7.942 -26.156 1.00 83.06 89 LEU A C 1
ATOM 704 O O . LEU A 1 89 ? 30.705 -8.057 -25.102 1.00 83.06 89 LEU A O 1
ATOM 708 N N . THR A 1 90 ? 30.247 -8.792 -27.170 1.00 85.31 90 THR A N 1
ATOM 709 C CA . THR A 1 90 ? 31.186 -9.917 -27.146 1.00 85.31 90 THR A CA 1
ATOM 710 C C . THR A 1 90 ? 32.631 -9.431 -27.181 1.00 85.31 90 THR A C 1
ATOM 712 O O . THR A 1 90 ? 33.440 -9.906 -26.392 1.00 85.31 90 THR A O 1
ATOM 715 N N . HIS A 1 91 ? 32.949 -8.454 -28.034 1.00 88.06 91 HIS A N 1
ATOM 716 C CA . HIS A 1 91 ? 34.305 -7.926 -28.162 1.00 88.06 91 HIS A CA 1
ATOM 717 C C . HIS A 1 91 ? 34.760 -7.189 -26.894 1.00 88.06 91 HIS A C 1
ATOM 719 O O . HIS A 1 91 ? 35.907 -7.333 -26.478 1.00 88.06 91 HIS A O 1
ATOM 725 N N . PHE A 1 92 ? 33.877 -6.412 -26.265 1.00 85.56 92 PHE A N 1
ATOM 726 C CA . PHE A 1 92 ? 34.225 -5.615 -25.087 1.00 85.56 92 PHE A CA 1
ATOM 727 C C . PHE A 1 92 ? 33.843 -6.283 -23.752 1.00 85.56 92 PHE A C 1
ATOM 729 O O . PHE A 1 92 ? 34.031 -5.692 -22.695 1.00 85.56 92 PHE A O 1
ATOM 736 N N . GLY A 1 93 ? 33.322 -7.514 -23.755 1.00 81.50 93 GLY A N 1
ATOM 737 C CA . GLY A 1 93 ? 32.997 -8.245 -22.520 1.00 81.50 93 GLY A CA 1
ATOM 738 C C . GLY A 1 93 ? 31.782 -7.696 -21.757 1.00 81.50 93 GLY A C 1
ATOM 739 O O . GLY A 1 93 ? 31.694 -7.815 -20.536 1.00 81.50 93 GLY A O 1
ATOM 740 N N . GLY A 1 94 ? 30.832 -7.090 -22.469 1.00 81.00 94 GLY A N 1
ATOM 741 C CA . GLY A 1 94 ? 29.585 -6.549 -21.932 1.00 81.00 94 GLY A CA 1
ATOM 742 C C . GLY A 1 94 ? 29.507 -5.022 -21.958 1.00 81.00 94 GLY A C 1
ATOM 743 O O . GLY A 1 94 ? 30.423 -4.325 -22.386 1.00 81.00 94 GLY A O 1
ATOM 744 N N . ILE A 1 95 ? 28.379 -4.477 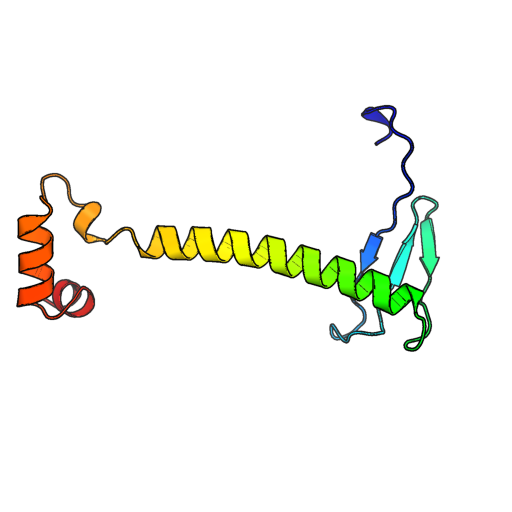-21.488 1.00 80.25 95 ILE A N 1
ATOM 745 C CA . ILE A 1 95 ? 28.068 -3.040 -21.615 1.00 80.25 95 ILE A CA 1
ATOM 746 C C . ILE A 1 95 ? 29.095 -2.143 -20.906 1.00 80.25 95 ILE A C 1
ATOM 748 O O . ILE A 1 95 ? 29.383 -1.048 -21.371 1.00 80.25 95 ILE A O 1
ATOM 752 N N . GLN A 1 96 ? 29.670 -2.617 -19.796 1.00 79.06 96 GLN A N 1
ATOM 753 C CA . GLN A 1 96 ? 30.678 -1.874 -19.036 1.00 79.06 96 GLN A CA 1
ATOM 754 C C . GLN A 1 96 ? 31.999 -1.750 -19.793 1.00 79.06 96 GLN A C 1
ATOM 756 O O . GLN A 1 96 ? 32.660 -0.727 -19.673 1.00 79.06 96 GLN A O 1
ATOM 761 N N . GLY A 1 97 ? 32.376 -2.760 -20.579 1.00 82.62 97 GLY A N 1
ATOM 762 C CA . GLY A 1 97 ? 33.553 -2.651 -21.431 1.00 82.62 97 GLY A CA 1
ATOM 763 C C . GLY A 1 97 ? 33.308 -1.743 -22.629 1.00 82.62 97 GLY A C 1
ATOM 764 O O . GLY A 1 97 ? 34.181 -0.958 -22.969 1.00 82.62 97 GLY A O 1
ATOM 765 N N . VAL A 1 98 ? 32.098 -1.767 -23.202 1.00 82.12 98 VAL A N 1
ATOM 766 C CA . VAL A 1 98 ? 31.729 -0.856 -24.301 1.00 82.12 98 VAL A CA 1
ATOM 767 C C . VAL A 1 98 ? 31.762 0.612 -23.860 1.00 82.12 98 VAL A C 1
ATOM 769 O O . VAL A 1 98 ? 32.151 1.466 -24.639 1.00 82.12 98 VAL A O 1
ATOM 772 N N . LEU A 1 99 ? 31.369 0.921 -22.620 1.00 79.94 99 LEU A N 1
ATOM 773 C CA . LEU A 1 99 ? 31.383 2.294 -22.090 1.00 79.94 99 LEU A CA 1
ATOM 774 C C . LEU A 1 99 ? 32.779 2.799 -21.685 1.00 79.94 99 LEU A C 1
ATOM 776 O O . LEU A 1 99 ? 32.929 3.991 -21.429 1.00 79.94 99 LEU A O 1
ATOM 780 N N . LYS A 1 100 ? 33.764 1.904 -21.547 1.00 81.12 100 LYS A N 1
ATOM 781 C CA . LYS A 1 100 ? 35.142 2.238 -21.146 1.00 81.12 100 LYS A CA 1
ATOM 782 C C . LYS A 1 100 ? 36.116 2.340 -22.322 1.00 81.12 100 LYS A C 1
ATOM 784 O O . LYS A 1 100 ? 37.244 2.773 -22.099 1.00 81.12 100 LYS A O 1
ATOM 789 N N . ALA A 1 101 ? 35.708 1.879 -23.502 1.00 73.00 101 ALA A N 1
ATOM 790 C CA . ALA A 1 101 ? 36.464 1.975 -24.746 1.00 73.00 101 ALA A CA 1
ATOM 791 C C . ALA A 1 101 ? 36.278 3.354 -25.387 1.00 73.00 101 ALA A C 1
ATOM 793 O O . ALA A 1 101 ? 37.265 3.844 -25.974 1.00 73.00 101 ALA A O 1
#

Foldseek 3Di:
DVVVVDDDWDKDWDQADPNDQQRIWIAGPVRDIDRDGSPDPVSVVVVVVVVVVVVVVVVVVVVVVVVVVPCQPQVPDPPRDPVNVVVLCVVQVHPVSSVVD

Sequence (101 aa):
MQELGLEAFMVGVSKGEGRKPGLETLHFTDGTKIQLPEDSKALHLIQQVRDEAHRFAITKHRAKRDKRRSTSVLEAIPGLGPKRRRDLLTHFGGIQGVLKA

Solvent-accessible surface area (backbone atoms only — not comparable to full-atom values): 6125 Å² total; per-residue (Å²): 86,76,94,73,74,50,89,72,95,61,76,45,80,45,79,18,82,92,71,44,87,56,47,41,39,38,35,40,86,88,70,51,72,49,70,58,60,73,86,34,65,70,50,53,51,52,49,52,56,51,51,48,54,49,49,53,54,51,51,57,53,46,55,55,48,52,54,60,66,66,57,49,79,65,70,75,42,86,91,56,49,76,66,62,53,48,52,46,30,65,74,36,74,29,72,71,35,56,76,72,108

Mean predicted aligned error: 11.86 Å

Organism: Acinetobacter baumannii (strain 1295743) (NCBI:txid1310613)

Secondary structure (DSSP, 8-state):
-GGGT-----EEEEPPGGG-TT--EEEETTS-EEE--TT-HHHHHHHHHHHHHHHHHHHHHHHHHHHHHHS-GGGGSTT--HHHHHHHHHHHTSHHHHTT-

Radius of gyration: 24.53 Å; Cα contacts (8 Å, |Δi|>4): 73; chains: 1; bounding box: 59×23×58 Å

pLDDT: mean 83.69, std 9.01, range [58.38, 94.75]

InterPro domains:
  IPR001162 UvrC, RNAse H endonuclease domain [PF08459] (1-58)
  IPR010994 RuvA domain 2-like [SSF47781] (37-101)
  IPR038476 UvrC, RNAse H endonuclease domain superfamily [G3DSA:3.30.420.340] (1-65)
  IPR050066 UvrABC system protein C [PTHR30562] (2-101)

Nearest PDB structures (foldseek):
  1kz7-assembly2_C  TM=4.083E-01  e=3.909E+00  Mus musculus
  4in3-assembly1_C  TM=4.171E-01  e=4.172E+00  Saccharomyces cerevisiae
  3on5-assembly1_A  TM=2.863E-01  e=2.041E+00  Halalkalibacterium halodurans
  9cez-assembly1_P  TM=3.388E-01  e=4.172E+00  Escherichia coli K-12
  8v48-assembly1_B  TM=2.113E-01  e=2.480E+00  Escherichia coli B185